Protein AF-B7PSK3-F1 (afdb_monomer_lite)

pLDDT: mean 72.91, std 17.64, range [30.12, 93.12]

Structure (mmCIF, N/CA/C/O backbone):
data_AF-B7PSK3-F1
#
_entry.id   AF-B7PSK3-F1
#
loop_
_atom_site.group_PDB
_atom_site.id
_atom_site.type_symbol
_atom_site.label_atom_id
_atom_site.label_alt_id
_atom_site.label_comp_id
_atom_site.label_asym_id
_atom_site.label_entity_id
_atom_site.label_seq_id
_atom_site.pdbx_PDB_ins_code
_atom_site.Cartn_x
_atom_site.Cartn_y
_atom_site.Cartn_z
_atom_site.occupancy
_atom_site.B_iso_or_equiv
_atom_site.auth_seq_id
_atom_site.auth_comp_id
_atom_site.auth_asym_id
_atom_site.auth_atom_id
_atom_site.pdbx_PDB_model_num
ATOM 1 N N . MET A 1 1 ? 2.846 3.995 3.655 1.00 68.75 1 MET A N 1
ATOM 2 C CA . MET A 1 1 ? 3.260 2.758 2.951 1.00 68.75 1 MET A CA 1
ATOM 3 C C . MET A 1 1 ? 4.680 2.913 2.426 1.00 68.75 1 MET A C 1
ATOM 5 O O . MET A 1 1 ? 5.053 4.008 2.014 1.00 68.75 1 MET A O 1
ATOM 9 N N . VAL A 1 2 ? 5.480 1.854 2.472 1.00 63.75 2 VAL A N 1
ATOM 10 C CA . VAL A 1 2 ? 6.886 1.842 2.047 1.00 63.75 2 VAL A CA 1
ATOM 11 C C . VAL A 1 2 ? 7.049 0.782 0.966 1.00 63.75 2 VAL A C 1
ATOM 13 O O . VAL A 1 2 ? 6.616 -0.348 1.149 1.00 63.75 2 VAL A O 1
ATOM 16 N N . LEU A 1 3 ? 7.660 1.144 -0.156 1.00 61.06 3 LEU A N 1
ATOM 17 C CA . LEU A 1 3 ? 8.093 0.199 -1.178 1.00 61.06 3 LEU A CA 1
ATOM 18 C C . LEU A 1 3 ? 9.595 -0.001 -1.043 1.00 61.06 3 LEU A C 1
ATOM 20 O O . LEU A 1 3 ? 10.362 0.964 -1.102 1.00 61.06 3 LEU A O 1
ATOM 24 N N . LEU A 1 4 ? 9.998 -1.256 -0.900 1.00 62.97 4 LEU A N 1
ATOM 25 C CA . LEU A 1 4 ? 11.386 -1.670 -0.969 1.00 62.97 4 LEU A CA 1
ATOM 26 C C . LEU A 1 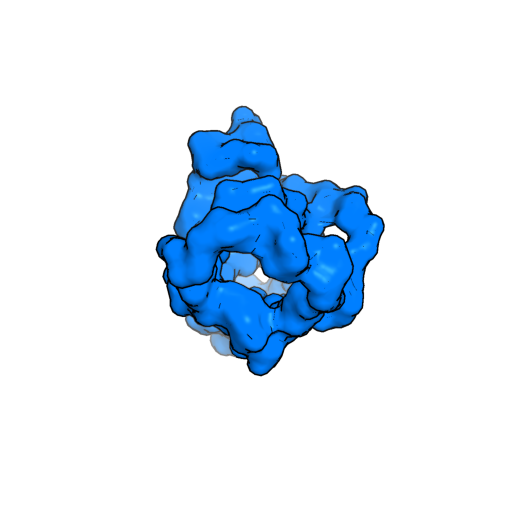4 ? 11.590 -2.372 -2.307 1.00 62.97 4 LEU A C 1
ATOM 28 O O . LEU A 1 4 ? 11.000 -3.412 -2.601 1.00 62.97 4 LEU A O 1
ATOM 32 N N . VAL A 1 5 ? 12.396 -1.736 -3.143 1.00 60.66 5 VAL A N 1
ATOM 33 C CA . VAL A 1 5 ? 12.890 -2.272 -4.405 1.00 60.66 5 VAL A CA 1
ATOM 34 C C . VAL A 1 5 ? 14.350 -2.627 -4.160 1.00 60.66 5 VAL A C 1
ATOM 36 O O . VAL A 1 5 ? 15.013 -1.876 -3.458 1.00 60.66 5 VAL A O 1
ATOM 39 N N . SER A 1 6 ? 14.842 -3.731 -4.722 1.00 54.47 6 SER A N 1
ATOM 40 C CA . SER A 1 6 ? 16.163 -4.356 -4.481 1.00 54.47 6 SER A CA 1
ATOM 41 C C . SER A 1 6 ? 17.359 -3.451 -4.114 1.00 54.47 6 SER A C 1
ATOM 43 O O . SER A 1 6 ? 18.236 -3.915 -3.397 1.00 54.47 6 SER A O 1
ATOM 45 N N . GLU A 1 7 ? 17.408 -2.183 -4.543 1.00 50.97 7 GLU A N 1
ATOM 46 C CA . GLU A 1 7 ? 18.423 -1.199 -4.120 1.00 50.97 7 GLU A CA 1
ATOM 47 C C . GLU A 1 7 ? 17.885 0.223 -3.828 1.00 50.97 7 GLU A C 1
ATOM 49 O O . GLU A 1 7 ? 18.655 1.158 -3.615 1.00 50.97 7 GLU A O 1
ATOM 54 N N . SER A 1 8 ? 16.565 0.435 -3.821 1.00 65.38 8 SER A N 1
ATOM 55 C CA . SER A 1 8 ? 15.962 1.759 -3.616 1.00 65.38 8 SER A CA 1
ATOM 56 C C . SER A 1 8 ? 14.694 1.698 -2.773 1.00 65.38 8 SER A C 1
ATOM 58 O O . SER A 1 8 ? 13.917 0.746 -2.831 1.00 65.38 8 SER A O 1
ATOM 60 N N . GLN A 1 9 ? 14.482 2.739 -1.973 1.00 71.88 9 GLN A N 1
ATOM 61 C CA . GLN A 1 9 ? 13.347 2.825 -1.063 1.00 71.88 9 GLN A CA 1
ATOM 62 C C . GLN A 1 9 ? 12.470 4.001 -1.461 1.00 71.88 9 GLN A C 1
ATOM 64 O O . GLN A 1 9 ? 12.944 5.135 -1.547 1.00 71.88 9 GLN A O 1
ATOM 69 N N . LEU A 1 10 ? 11.188 3.732 -1.681 1.00 79.62 10 LEU A N 1
ATOM 70 C CA . LEU A 1 10 ? 10.193 4.753 -1.981 1.00 79.62 10 LEU A CA 1
ATOM 71 C C . LEU A 1 10 ? 9.151 4.785 -0.868 1.00 79.62 10 LEU A C 1
ATOM 73 O O . LEU A 1 10 ? 8.740 3.750 -0.341 1.00 79.62 10 LEU A O 1
ATOM 77 N N . ARG A 1 11 ? 8.709 5.986 -0.502 1.00 78.06 11 ARG A N 1
ATOM 78 C CA . ARG A 1 11 ? 7.694 6.182 0.534 1.00 78.06 11 ARG A CA 1
ATOM 79 C C . ARG A 1 11 ? 6.484 6.889 -0.029 1.00 78.06 11 ARG A C 1
ATOM 81 O O . ARG A 1 11 ? 6.608 7.903 -0.707 1.00 78.06 11 ARG A O 1
ATOM 88 N N . PHE A 1 12 ? 5.325 6.368 0.345 1.00 80.06 12 PHE A N 1
ATOM 89 C CA . PHE A 1 12 ? 4.031 6.881 -0.062 1.00 80.06 12 PHE A CA 1
ATOM 90 C C . PHE A 1 12 ? 3.191 7.158 1.169 1.00 80.06 12 PHE A C 1
ATOM 92 O O . PHE A 1 12 ? 3.109 6.342 2.097 1.00 80.06 12 PHE A O 1
ATOM 99 N N . PHE A 1 13 ? 2.559 8.318 1.150 1.00 78.56 13 PHE A N 1
ATOM 100 C CA . PHE A 1 13 ? 1.566 8.717 2.122 1.00 78.56 13 PHE A CA 1
ATOM 101 C C . PHE A 1 13 ? 0.262 8.978 1.382 1.00 78.56 13 PHE A C 1
ATOM 103 O O . PHE A 1 13 ? 0.269 9.580 0.309 1.00 78.56 13 PHE A O 1
ATOM 110 N N . PHE A 1 14 ? -0.839 8.511 1.957 1.00 79.50 14 PHE A N 1
ATOM 111 C CA . PHE A 1 14 ? -2.168 8.661 1.382 1.00 79.50 14 PHE A CA 1
ATOM 112 C C . PHE A 1 14 ? -3.063 9.325 2.409 1.00 79.50 14 PHE A C 1
ATOM 114 O O . PHE A 1 14 ? -3.129 8.859 3.539 1.00 79.50 14 PHE A O 1
ATOM 121 N N . ASN A 1 15 ? -3.777 10.376 2.029 1.00 78.25 15 ASN A N 1
ATOM 122 C CA . ASN A 1 15 ? -4.888 10.829 2.852 1.00 78.25 15 ASN A CA 1
ATOM 123 C C . ASN A 1 15 ? -6.031 9.832 2.672 1.00 78.25 15 ASN A C 1
ATOM 125 O O . ASN A 1 15 ? -6.454 9.579 1.545 1.00 78.25 15 ASN A O 1
ATOM 129 N N . VAL A 1 16 ? -6.498 9.256 3.775 1.00 76.50 16 VAL A N 1
ATOM 130 C CA . VAL A 1 16 ? -7.635 8.338 3.782 1.00 76.50 16 VAL A CA 1
ATOM 131 C C . VAL A 1 16 ? -8.803 9.074 4.406 1.00 76.50 16 VAL A C 1
ATOM 133 O O . VAL A 1 16 ? -8.708 9.534 5.543 1.00 76.50 16 VAL A O 1
ATOM 136 N N . THR A 1 17 ? -9.887 9.220 3.655 1.00 73.69 17 THR A N 1
ATOM 137 C CA . THR A 1 17 ? -11.133 9.752 4.200 1.00 73.69 17 THR A CA 1
ATOM 138 C C . THR A 1 17 ? -11.761 8.669 5.077 1.00 73.69 17 THR A C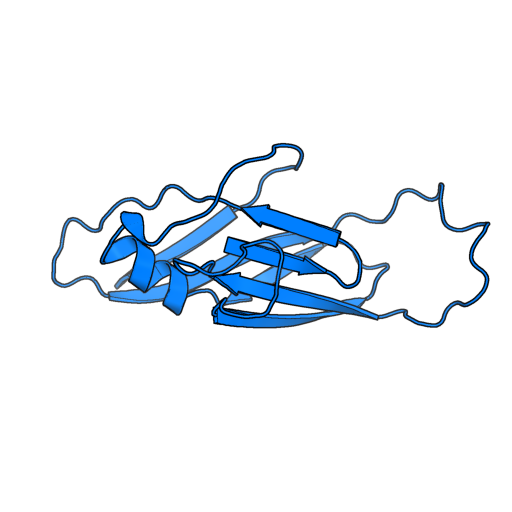 1
ATOM 140 O O . THR A 1 17 ? -11.932 7.547 4.590 1.00 73.69 17 THR A O 1
ATOM 143 N N . PRO A 1 18 ? -12.073 8.948 6.353 1.00 67.25 18 PRO A N 1
ATOM 144 C CA . PRO A 1 18 ? -12.817 8.009 7.179 1.00 67.25 18 PRO A CA 1
ATOM 145 C C . PRO A 1 18 ? -14.159 7.688 6.519 1.00 67.25 18 PRO A C 1
ATOM 147 O O . PRO A 1 18 ? -14.759 8.559 5.890 1.00 67.25 18 PRO A O 1
ATOM 150 N N . SER A 1 19 ? -14.627 6.450 6.661 1.00 66.56 19 SER A N 1
ATOM 151 C CA . SER A 1 19 ? -16.018 6.146 6.331 1.00 66.56 19 SER A CA 1
ATOM 152 C C . SER A 1 19 ? -16.927 6.750 7.403 1.00 66.56 19 SER A C 1
ATOM 154 O O . SER A 1 19 ? -16.676 6.579 8.598 1.00 66.56 19 SER A O 1
ATOM 156 N N . ASP A 1 20 ? -17.991 7.428 6.974 1.00 64.38 20 ASP A N 1
ATOM 157 C CA . ASP A 1 20 ? -19.016 7.989 7.863 1.00 64.38 20 ASP A CA 1
ATOM 158 C C . ASP A 1 20 ? -19.934 6.903 8.461 1.00 64.38 20 ASP A C 1
ATOM 160 O O . ASP A 1 20 ? -20.712 7.164 9.381 1.00 64.38 20 ASP A O 1
ATOM 164 N N . SER A 1 21 ? -19.850 5.666 7.960 1.00 61.50 21 SER A N 1
ATOM 165 C CA . SER A 1 21 ? -20.705 4.558 8.368 1.00 61.50 21 SER A CA 1
ATOM 166 C C . SER A 1 21 ? -19.907 3.499 9.119 1.00 61.50 21 SER A C 1
ATOM 168 O O . SER A 1 21 ? -19.073 2.795 8.557 1.00 61.50 21 SER A O 1
ATOM 170 N N . ALA A 1 22 ? -20.257 3.278 10.389 1.00 64.19 22 ALA A N 1
ATOM 171 C CA . ALA A 1 22 ? -19.701 2.195 11.210 1.00 64.19 22 ALA A CA 1
ATOM 172 C C . ALA A 1 22 ? -19.967 0.775 10.652 1.00 64.19 22 ALA A C 1
ATOM 174 O O . ALA A 1 22 ? -19.525 -0.207 11.246 1.00 64.19 22 ALA A O 1
ATOM 175 N N . LYS A 1 23 ? -20.728 0.657 9.556 1.00 68.00 23 LYS A N 1
ATOM 176 C CA . LYS A 1 23 ? -21.088 -0.608 8.905 1.00 68.00 23 LYS A CA 1
ATOM 177 C C . LYS A 1 23 ? -20.325 -0.881 7.610 1.00 68.00 23 LYS A C 1
ATOM 179 O O . LYS A 1 23 ? -20.465 -1.978 7.086 1.00 68.00 23 LYS A O 1
ATOM 184 N N . GLU A 1 24 ? -19.567 0.079 7.088 1.00 74.75 24 GLU A N 1
ATOM 185 C CA . GLU A 1 24 ? -18.827 -0.124 5.843 1.00 74.75 24 GLU A CA 1
ATOM 186 C C . GLU A 1 24 ? -17.574 -0.958 6.086 1.00 74.75 24 GLU A C 1
ATOM 188 O O . GLU A 1 24 ? -16.771 -0.678 6.982 1.00 74.75 24 GLU A O 1
ATOM 193 N N . GLN A 1 25 ? -17.400 -1.989 5.262 1.00 82.44 25 GLN A N 1
ATOM 194 C CA . GLN A 1 25 ? -16.215 -2.830 5.285 1.00 82.44 25 GLN A CA 1
ATOM 195 C C . GLN A 1 25 ? -15.403 -2.608 4.011 1.00 82.44 25 GLN A C 1
ATOM 197 O O . GLN A 1 25 ? -15.938 -2.556 2.903 1.00 82.44 25 GLN A O 1
ATOM 202 N N . VAL A 1 26 ? -14.077 -2.532 4.150 1.00 86.62 26 VAL A N 1
ATOM 203 C CA . VAL A 1 26 ? -13.189 -2.568 2.986 1.00 86.62 26 VAL A CA 1
ATOM 204 C C . VAL A 1 26 ? -13.291 -3.956 2.368 1.00 86.62 26 VAL A C 1
ATOM 206 O O . VAL A 1 26 ? -12.911 -4.958 2.975 1.00 86.62 26 VAL A O 1
ATOM 209 N N . LEU A 1 27 ? -13.788 -4.043 1.141 1.00 90.38 27 LEU A N 1
ATOM 210 C CA . LEU A 1 27 ? -13.823 -5.311 0.419 1.00 90.38 27 LEU A CA 1
ATOM 211 C C . LEU A 1 27 ? -12.456 -5.586 -0.200 1.00 90.38 27 LEU A C 1
ATOM 213 O O . LEU A 1 27 ? -11.912 -6.681 -0.040 1.00 90.38 27 LEU A O 1
ATOM 217 N N . GLN A 1 28 ? -11.877 -4.557 -0.818 1.00 90.25 28 GLN A N 1
ATOM 218 C CA . GLN A 1 28 ? -10.614 -4.615 -1.543 1.00 90.25 28 GLN A CA 1
ATOM 219 C C . GLN A 1 28 ? -9.917 -3.253 -1.500 1.00 90.25 28 GLN A C 1
ATOM 221 O O . GLN A 1 28 ? -10.570 -2.211 -1.566 1.00 90.25 28 GLN A O 1
ATOM 226 N N . ALA A 1 29 ? -8.586 -3.258 -1.428 1.00 90.19 29 ALA A N 1
ATOM 227 C CA . ALA A 1 29 ? -7.788 -2.056 -1.637 1.00 90.19 29 ALA A CA 1
ATOM 228 C C . ALA A 1 29 ? -6.574 -2.368 -2.504 1.00 90.19 29 ALA A C 1
ATOM 230 O O . ALA A 1 29 ? -5.859 -3.347 -2.269 1.00 90.19 29 ALA A O 1
ATOM 231 N N . GLU A 1 30 ? -6.355 -1.511 -3.493 1.00 92.62 30 GLU A N 1
ATOM 232 C CA . GLU A 1 30 ? -5.306 -1.652 -4.485 1.00 92.62 30 GLU A CA 1
ATOM 233 C C . GLU A 1 30 ? -4.407 -0.421 -4.496 1.00 92.62 30 GLU A C 1
ATOM 235 O O . GLU A 1 30 ? -4.864 0.728 -4.503 1.00 92.62 30 GLU A O 1
ATOM 240 N N . PHE A 1 31 ? -3.110 -0.684 -4.563 1.00 90.31 31 PHE A N 1
ATOM 241 C CA . PHE A 1 31 ? -2.091 0.313 -4.816 1.00 90.31 31 PHE A CA 1
ATOM 242 C C . PHE A 1 31 ? -1.539 0.136 -6.230 1.00 90.31 31 PHE A C 1
ATOM 244 O O . PHE A 1 31 ? -1.007 -0.922 -6.568 1.00 90.31 31 PHE A O 1
ATOM 251 N N . HIS A 1 32 ? -1.683 1.176 -7.055 1.00 90.06 32 HIS A N 1
ATOM 252 C CA . HIS A 1 32 ? -1.300 1.161 -8.464 1.00 90.06 32 HIS A CA 1
ATOM 253 C C . HIS A 1 32 ? -0.008 1.958 -8.659 1.00 90.06 32 HIS A C 1
ATOM 255 O O . HIS A 1 32 ? 0.051 3.157 -8.376 1.00 90.06 32 HIS A O 1
ATOM 261 N N . LEU A 1 33 ? 1.027 1.292 -9.169 1.00 86.75 33 LEU A N 1
ATOM 262 C CA . LEU A 1 33 ? 2.337 1.871 -9.450 1.00 86.75 33 LEU A CA 1
ATOM 263 C C . LEU A 1 33 ? 2.598 1.844 -10.956 1.00 86.75 33 LEU A C 1
ATOM 265 O O . LEU A 1 33 ? 2.620 0.773 -11.558 1.00 86.75 33 LEU A O 1
ATOM 269 N N . PHE A 1 34 ? 2.847 3.001 -11.569 1.00 86.25 34 PHE A N 1
ATOM 270 C CA . PHE A 1 34 ? 3.281 3.033 -12.964 1.00 86.25 34 PHE A CA 1
ATOM 271 C C . PHE A 1 34 ? 4.800 2.897 -13.055 1.00 86.25 34 PHE A C 1
ATOM 273 O O . PHE A 1 34 ? 5.550 3.747 -12.570 1.00 86.25 34 PHE A O 1
ATOM 280 N N . LYS A 1 35 ? 5.269 1.835 -13.707 1.00 84.81 35 LYS A N 1
ATOM 281 C CA . LYS A 1 35 ? 6.686 1.630 -13.978 1.00 84.81 35 LYS A CA 1
ATOM 282 C C . LYS A 1 35 ? 7.091 2.280 -15.291 1.00 84.81 35 LYS A C 1
ATOM 284 O O . LYS A 1 35 ? 6.580 1.940 -16.357 1.00 84.81 35 LYS A O 1
ATOM 289 N N . LEU A 1 36 ? 8.097 3.146 -15.209 1.00 82.75 36 LEU A N 1
ATOM 290 C CA . LEU A 1 36 ? 8.764 3.745 -16.359 1.00 82.75 36 LEU A CA 1
ATOM 291 C C . LEU A 1 36 ? 9.970 2.912 -16.801 1.00 82.75 36 LEU A C 1
ATOM 293 O O . LEU A 1 36 ? 10.625 2.250 -15.993 1.00 82.75 36 LEU A O 1
ATOM 297 N N . LYS A 1 37 ? 10.303 2.992 -18.095 1.00 75.56 37 LYS A N 1
ATOM 298 C CA . LYS A 1 37 ? 11.533 2.394 -18.619 1.00 75.56 37 LYS A CA 1
ATOM 299 C C . LYS A 1 37 ? 12.739 3.157 -18.054 1.00 75.56 37 LYS A C 1
ATOM 301 O O . LYS A 1 37 ? 12.728 4.393 -18.086 1.00 75.56 37 LYS A O 1
ATOM 306 N N . PRO A 1 38 ? 13.797 2.470 -17.600 1.00 68.06 38 PRO A N 1
ATOM 307 C CA . PRO A 1 38 ? 15.040 3.129 -17.221 1.00 68.06 38 PRO A CA 1
ATOM 308 C C . PRO A 1 38 ? 15.565 3.986 -18.383 1.00 68.06 38 PRO A C 1
ATOM 310 O O . PRO A 1 38 ? 15.671 3.511 -19.518 1.00 68.06 38 PRO A O 1
ATOM 313 N N . LYS A 1 39 ? 15.892 5.261 -18.130 1.00 62.31 39 LYS A N 1
ATOM 314 C CA . LYS A 1 39 ? 16.572 6.096 -19.132 1.00 62.31 39 LYS A CA 1
ATOM 315 C C . LYS A 1 39 ? 17.961 5.494 -19.363 1.00 62.31 39 LYS A C 1
ATOM 317 O O . LYS A 1 39 ? 18.713 5.334 -18.409 1.00 62.31 39 LYS A O 1
ATOM 322 N N . HIS A 1 40 ? 18.295 5.202 -20.620 1.00 54.06 40 HIS A N 1
ATOM 323 C CA . HIS A 1 40 ? 19.479 4.469 -21.112 1.00 54.06 40 HIS A CA 1
ATOM 324 C C . HIS A 1 40 ? 20.875 4.910 -20.601 1.00 54.06 40 HIS A C 1
ATOM 326 O O . HIS A 1 40 ? 21.871 4.321 -20.997 1.00 54.06 40 HIS A O 1
ATOM 332 N N . ARG A 1 41 ? 20.998 5.909 -19.716 1.00 48.12 41 ARG A N 1
ATOM 333 C CA . ARG A 1 41 ? 22.285 6.456 -19.249 1.00 48.12 41 ARG A CA 1
ATOM 334 C C . ARG A 1 41 ? 23.083 5.547 -18.301 1.00 48.12 41 ARG A C 1
ATOM 336 O O . ARG A 1 41 ? 24.216 5.889 -17.988 1.00 48.12 41 ARG A O 1
ATOM 343 N N . PHE A 1 42 ? 22.532 4.413 -17.867 1.00 47.78 42 PHE A N 1
ATOM 344 C CA . PHE A 1 42 ? 23.216 3.470 -16.967 1.00 47.78 42 PHE A CA 1
ATOM 345 C C . PHE A 1 42 ? 23.472 2.083 -17.582 1.00 47.78 42 PHE A C 1
ATOM 347 O O . PHE A 1 42 ? 24.023 1.219 -16.911 1.00 47.78 42 PHE A O 1
ATOM 354 N N . VAL A 1 43 ? 23.096 1.860 -18.848 1.00 49.28 43 VAL A N 1
ATOM 355 C CA . VAL A 1 43 ? 23.105 0.516 -19.462 1.00 49.28 43 VAL A CA 1
ATOM 356 C C . VAL A 1 43 ? 24.487 0.115 -20.005 1.00 49.28 43 VAL A C 1
ATOM 358 O O . VAL A 1 43 ? 24.759 -1.071 -20.147 1.00 49.28 43 VAL A O 1
ATOM 361 N N . ASP A 1 44 ? 25.406 1.063 -20.206 1.00 46.81 44 ASP A N 1
ATOM 362 C CA . ASP A 1 44 ? 26.696 0.778 -20.861 1.00 46.81 44 ASP A CA 1
ATOM 363 C C . ASP A 1 44 ? 27.855 0.444 -19.900 1.00 46.81 44 ASP A C 1
ATOM 365 O O . ASP A 1 44 ? 28.985 0.260 -20.348 1.00 46.81 44 ASP A O 1
ATOM 369 N N . LYS A 1 45 ? 27.629 0.380 -18.577 1.00 46.62 45 LYS A N 1
ATOM 370 C CA . LYS A 1 45 ? 28.725 0.166 -17.602 1.00 46.62 45 LYS A CA 1
ATOM 371 C C . LYS A 1 45 ? 28.576 -0.993 -16.629 1.00 46.62 45 LYS A C 1
ATOM 373 O O . LYS A 1 45 ? 29.516 -1.243 -15.879 1.00 46.62 45 LYS A O 1
ATOM 378 N N . LEU A 1 46 ? 27.475 -1.733 -16.653 1.00 46.00 46 LEU A N 1
ATOM 379 C CA . LEU A 1 46 ? 27.356 -2.930 -15.831 1.00 46.00 46 LEU A CA 1
ATOM 380 C C . LEU A 1 46 ? 27.138 -4.120 -16.752 1.00 46.00 46 LEU A C 1
ATOM 382 O O . LEU A 1 46 ? 26.019 -4.464 -17.123 1.00 46.00 46 LEU A O 1
ATOM 386 N N . GLY A 1 47 ? 28.259 -4.707 -17.171 1.00 43.78 47 GLY A N 1
ATOM 387 C CA . GLY A 1 47 ? 28.247 -6.074 -17.651 1.00 43.78 47 GLY A CA 1
ATOM 388 C C . GLY A 1 47 ? 27.484 -6.944 -16.653 1.00 43.78 47 GLY A C 1
ATOM 389 O O . GLY A 1 47 ? 27.603 -6.750 -15.446 1.00 43.78 47 GLY A O 1
ATOM 390 N N . ASP A 1 48 ? 26.732 -7.884 -17.212 1.00 44.69 48 ASP A N 1
ATOM 391 C CA . ASP A 1 48 ? 25.874 -8.882 -16.572 1.00 44.69 48 ASP A CA 1
ATOM 392 C C . ASP A 1 48 ? 24.365 -8.579 -16.642 1.00 44.69 48 ASP A C 1
ATOM 394 O O . ASP A 1 48 ? 23.726 -8.027 -15.750 1.00 44.69 48 ASP A O 1
ATOM 398 N N . ALA A 1 49 ? 23.777 -9.056 -17.740 1.00 47.62 49 ALA A N 1
ATOM 399 C CA . ALA A 1 49 ? 22.353 -9.256 -17.979 1.00 47.62 49 ALA A CA 1
ATOM 400 C C . ALA A 1 49 ? 21.715 -10.287 -17.010 1.00 47.62 49 ALA A C 1
ATOM 402 O O . ALA A 1 49 ? 20.975 -11.168 -17.443 1.00 47.62 49 ALA A O 1
ATOM 403 N N . LYS A 1 50 ? 22.022 -10.236 -15.705 1.00 49.66 50 LYS A N 1
ATOM 404 C CA . LYS A 1 50 ? 21.708 -11.317 -14.751 1.00 49.66 50 LYS A CA 1
ATOM 405 C C . LYS A 1 50 ? 20.602 -11.061 -13.738 1.00 49.66 50 LYS A C 1
ATOM 407 O O . LYS A 1 50 ? 20.288 -11.958 -12.962 1.00 49.66 50 LYS A O 1
ATOM 412 N N . SER A 1 51 ? 19.869 -9.960 -13.835 1.00 55.75 51 SER A N 1
ATOM 413 C CA . SER A 1 51 ? 18.496 -9.969 -13.325 1.00 55.75 51 SER A CA 1
ATOM 414 C C . SER A 1 51 ? 17.563 -9.213 -14.262 1.00 55.75 51 SER A C 1
ATOM 416 O O . SER A 1 51 ? 17.239 -8.042 -14.103 1.00 55.75 51 SER A O 1
ATOM 418 N N . HIS A 1 52 ? 17.033 -9.935 -15.252 1.00 68.25 52 HIS A N 1
ATOM 419 C CA . HIS A 1 52 ? 15.851 -9.478 -15.986 1.00 68.25 52 HIS A CA 1
ATOM 420 C C . HIS A 1 52 ? 14.635 -9.271 -15.076 1.00 68.25 52 HIS A C 1
ATOM 422 O O . HIS A 1 52 ? 13.632 -8.761 -15.561 1.00 68.25 52 HIS A O 1
ATOM 428 N N . LEU A 1 53 ? 14.705 -9.662 -13.801 1.00 75.38 53 LEU A N 1
ATOM 429 C CA . LEU A 1 53 ? 13.630 -9.611 -12.826 1.00 75.38 53 LEU A CA 1
ATOM 430 C C . LEU A 1 53 ? 13.991 -8.677 -11.668 1.00 75.38 53 LEU A C 1
ATOM 432 O O . LEU A 1 53 ? 15.049 -8.796 -11.057 1.00 75.38 53 LEU A O 1
ATOM 436 N N . LEU A 1 54 ? 13.065 -7.782 -11.364 1.00 79.88 54 LEU A N 1
ATOM 437 C CA . LEU A 1 54 ? 13.013 -6.937 -10.188 1.00 79.88 54 LEU A CA 1
ATOM 438 C C . LEU A 1 54 ? 12.035 -7.568 -9.195 1.00 79.88 54 LEU A C 1
ATOM 440 O O . LEU A 1 54 ? 10.943 -7.975 -9.595 1.00 79.88 54 LEU A O 1
ATOM 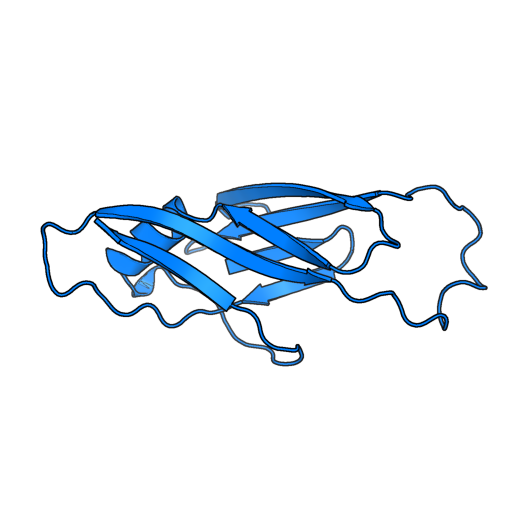444 N N . GLU A 1 55 ? 12.401 -7.622 -7.919 1.00 85.50 55 GLU A N 1
ATOM 445 C CA . GLU A 1 55 ? 11.466 -7.917 -6.833 1.00 85.50 55 GLU A CA 1
ATOM 446 C C . GLU A 1 55 ? 11.100 -6.605 -6.136 1.00 85.50 55 GLU A C 1
ATOM 448 O O . GLU A 1 55 ? 11.973 -5.845 -5.710 1.00 85.50 55 GLU A O 1
ATOM 453 N N . VAL A 1 56 ? 9.801 -6.328 -6.068 1.00 86.69 56 VAL A N 1
ATOM 454 C CA . VAL A 1 56 ? 9.230 -5.194 -5.347 1.00 86.69 56 VAL A CA 1
ATOM 455 C C . VAL A 1 56 ? 8.452 -5.745 -4.171 1.00 86.69 56 VAL A C 1
ATOM 457 O O . VAL A 1 56 ? 7.575 -6.590 -4.343 1.00 86.69 56 VAL A O 1
ATOM 460 N N . ARG A 1 57 ? 8.768 -5.250 -2.981 1.00 90.12 57 ARG A N 1
ATOM 461 C CA . ARG A 1 57 ? 8.107 -5.622 -1.736 1.00 90.12 57 ARG A CA 1
ATOM 462 C C . ARG A 1 57 ? 7.413 -4.399 -1.155 1.00 90.12 57 ARG A C 1
ATOM 464 O O . ARG A 1 57 ? 8.017 -3.330 -1.035 1.00 90.12 57 ARG A O 1
ATOM 471 N N . VAL A 1 58 ? 6.141 -4.543 -0.811 1.00 90.44 58 VAL A N 1
ATOM 472 C CA . VAL A 1 58 ? 5.303 -3.465 -0.280 1.00 90.44 58 VAL A CA 1
ATOM 473 C C . VAL A 1 58 ? 5.089 -3.690 1.198 1.00 90.44 58 VAL A C 1
ATOM 475 O O . VAL A 1 58 ? 4.645 -4.758 1.597 1.00 90.44 58 VAL A O 1
ATOM 478 N N . TYR A 1 59 ? 5.354 -2.672 2.005 1.00 90.44 59 TYR A N 1
ATOM 479 C CA . TYR A 1 59 ? 5.217 -2.726 3.450 1.00 90.44 59 TYR A CA 1
ATOM 480 C C . TYR A 1 59 ? 4.303 -1.618 3.980 1.00 90.44 59 TYR A C 1
ATOM 482 O O . TYR A 1 59 ? 4.329 -0.464 3.535 1.00 90.44 59 TYR A O 1
ATOM 490 N N . GLN A 1 60 ? 3.534 -1.942 5.012 1.00 90.06 60 GLN A N 1
ATOM 491 C CA . GLN A 1 60 ? 2.951 -0.967 5.920 1.00 90.06 60 GLN A CA 1
ATOM 492 C C . GLN A 1 60 ? 3.990 -0.612 6.985 1.00 90.06 60 GLN A C 1
ATOM 494 O O . GLN A 1 60 ? 4.533 -1.486 7.661 1.00 90.06 60 GLN A O 1
ATOM 499 N N . ALA A 1 61 ? 4.252 0.685 7.136 1.00 88.31 61 ALA A N 1
ATOM 500 C CA . ALA A 1 61 ? 5.103 1.178 8.209 1.00 88.31 61 ALA A CA 1
ATOM 501 C C . ALA A 1 61 ? 4.372 1.051 9.550 1.00 88.31 61 ALA A C 1
ATOM 503 O O . ALA A 1 61 ? 3.231 1.506 9.650 1.00 88.31 61 ALA A O 1
ATOM 504 N N . LEU A 1 62 ? 5.025 0.470 10.557 1.00 87.38 62 LEU A N 1
ATOM 505 C CA . LEU A 1 62 ? 4.458 0.303 11.898 1.00 87.38 62 LEU A CA 1
ATOM 506 C C . LEU A 1 62 ? 5.156 1.203 12.934 1.00 87.38 62 LEU A C 1
ATOM 508 O O . LEU A 1 62 ? 6.329 1.550 12.761 1.00 87.38 62 LEU A O 1
ATOM 512 N N . PRO A 1 63 ? 4.461 1.603 14.018 1.00 84.88 63 PRO A N 1
ATOM 513 C CA . PRO A 1 63 ? 5.061 2.410 15.076 1.00 84.88 63 PRO A CA 1
ATOM 514 C C . PRO A 1 63 ? 6.294 1.732 15.682 1.00 84.88 63 PRO A C 1
ATOM 516 O O . PRO A 1 63 ? 6.287 0.532 15.942 1.00 84.88 63 PRO A O 1
ATOM 519 N N . GLY A 1 64 ? 7.357 2.501 15.922 1.00 83.44 64 GLY A N 1
ATOM 520 C CA . GLY A 1 64 ? 8.604 1.993 16.509 1.00 83.44 64 GLY A CA 1
ATOM 521 C C . GLY A 1 64 ? 9.517 1.234 15.538 1.00 83.44 64 GLY A C 1
ATOM 522 O O . GLY A 1 64 ? 10.689 1.035 15.850 1.00 83.44 64 GLY A O 1
ATOM 523 N N . ALA A 1 65 ? 9.032 0.874 14.347 1.00 82.56 65 ALA A N 1
ATOM 524 C CA . ALA A 1 65 ? 9.857 0.302 13.294 1.00 82.56 65 ALA A CA 1
ATOM 525 C C . ALA A 1 65 ? 10.530 1.398 12.458 1.00 82.56 65 ALA A C 1
ATOM 527 O O . ALA A 1 65 ? 9.986 2.483 12.226 1.00 82.56 65 ALA A O 1
ATOM 528 N N . SER A 1 66 ? 11.730 1.106 11.953 1.00 80.44 66 SER A N 1
ATOM 529 C CA . SER A 1 66 ? 12.337 1.974 10.949 1.00 80.44 66 SER A CA 1
ATOM 530 C C . SER A 1 66 ? 11.569 1.816 9.645 1.00 80.44 66 SER A C 1
ATOM 532 O O . SER A 1 66 ? 11.625 0.774 9.002 1.00 80.44 66 SER A O 1
ATOM 534 N N . ALA A 1 67 ? 10.917 2.879 9.183 1.00 69.44 67 ALA A N 1
ATOM 535 C CA . ALA A 1 67 ? 10.262 2.894 7.875 1.00 69.44 67 ALA A CA 1
ATOM 536 C C . ALA A 1 67 ? 11.257 2.834 6.682 1.00 69.44 67 ALA A C 1
ATOM 538 O O . ALA A 1 67 ? 10.859 3.068 5.544 1.00 69.44 67 ALA A O 1
ATOM 539 N N . LEU A 1 68 ? 12.562 2.629 6.928 1.00 70.50 68 LEU A N 1
ATOM 540 C CA . LEU A 1 68 ? 13.593 2.352 5.910 1.00 70.50 68 LEU A CA 1
ATOM 541 C C . LEU A 1 68 ? 14.037 0.880 5.882 1.00 70.50 68 LEU A C 1
ATOM 543 O O . LEU A 1 68 ? 14.993 0.528 5.195 1.00 70.50 68 LEU A O 1
ATOM 547 N N . LYS A 1 69 ? 13.426 0.031 6.702 1.00 76.06 69 LYS A N 1
ATOM 548 C CA . LYS A 1 69 ? 13.852 -1.350 6.900 1.00 76.06 69 LYS A CA 1
ATOM 549 C C . LYS A 1 69 ? 12.681 -2.299 6.727 1.00 76.06 69 LYS A C 1
ATOM 551 O 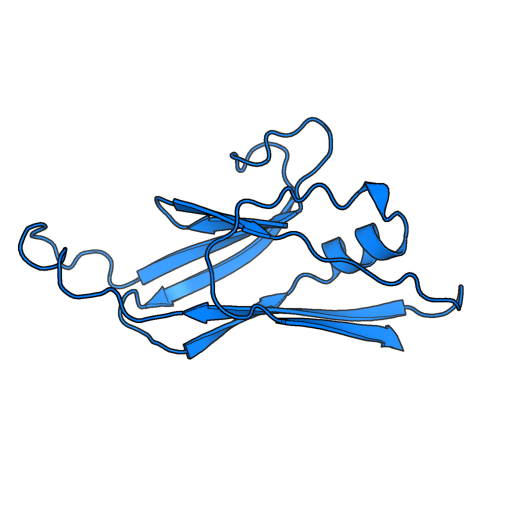O . LYS A 1 69 ? 11.533 -1.899 6.897 1.00 76.06 69 LYS A O 1
ATOM 556 N N . GLU A 1 70 ? 12.966 -3.545 6.383 1.00 83.38 70 GLU A N 1
ATOM 557 C CA . GLU A 1 70 ? 11.944 -4.594 6.413 1.00 83.38 70 GLU A CA 1
ATOM 558 C C . GLU A 1 70 ? 11.574 -4.916 7.863 1.00 83.38 70 GLU A C 1
ATOM 560 O O . GLU A 1 70 ? 10.406 -5.125 8.188 1.00 83.38 70 GLU A O 1
ATOM 565 N N . GLU A 1 71 ? 12.569 -4.902 8.754 1.00 86.62 71 GLU A N 1
ATOM 566 C CA . GLU A 1 71 ? 12.401 -5.331 10.133 1.00 86.62 71 GLU A CA 1
ATOM 567 C C . GLU A 1 71 ? 11.416 -4.435 10.893 1.00 86.62 71 GLU A C 1
ATOM 569 O O . GLU A 1 71 ? 11.582 -3.216 10.997 1.00 86.62 71 GLU A O 1
ATOM 574 N N . GLY A 1 72 ? 10.393 -5.073 11.462 1.00 86.50 72 GLY A N 1
ATOM 575 C CA . GLY A 1 72 ? 9.353 -4.415 12.249 1.00 86.50 72 GLY A CA 1
ATOM 576 C C . GLY A 1 72 ? 8.214 -3.807 11.426 1.00 86.50 72 GLY A C 1
ATOM 577 O O . GLY A 1 72 ? 7.232 -3.380 12.023 1.00 86.50 72 GLY A O 1
ATOM 578 N N . ASN A 1 73 ? 8.294 -3.794 10.092 1.00 88.75 73 ASN A N 1
ATOM 579 C CA . ASN A 1 73 ? 7.192 -3.372 9.224 1.00 88.75 73 ASN A CA 1
ATOM 580 C C . ASN A 1 73 ? 6.377 -4.580 8.737 1.00 88.75 73 ASN A C 1
ATOM 582 O O . ASN A 1 73 ? 6.903 -5.684 8.597 1.00 88.75 73 ASN A O 1
ATOM 586 N N . ARG A 1 74 ? 5.082 -4.385 8.454 1.00 91.00 74 ARG A N 1
ATOM 587 C CA . ARG A 1 74 ? 4.212 -5.461 7.948 1.00 91.00 74 ARG A CA 1
ATOM 588 C C . ARG A 1 74 ? 4.345 -5.553 6.433 1.00 91.00 74 ARG A C 1
ATOM 590 O O . ARG A 1 74 ? 4.064 -4.576 5.746 1.00 91.00 74 ARG A O 1
ATOM 597 N N . LEU A 1 75 ? 4.754 -6.708 5.916 1.00 92.12 75 LEU A N 1
ATOM 598 C CA . LEU A 1 75 ? 4.727 -6.989 4.481 1.00 92.12 75 LEU A CA 1
ATOM 599 C C . LEU A 1 75 ? 3.270 -7.121 4.014 1.00 92.12 75 LEU A C 1
ATOM 601 O O . LEU A 1 75 ? 2.514 -7.884 4.602 1.00 92.12 75 LEU A O 1
ATOM 605 N N . LEU A 1 76 ? 2.897 -6.375 2.978 1.00 92.81 76 LEU A N 1
ATOM 606 C CA . LEU A 1 76 ? 1.563 -6.383 2.374 1.00 92.81 76 LEU A CA 1
ATOM 607 C C . LEU A 1 76 ? 1.530 -7.225 1.098 1.00 92.81 76 LEU A C 1
ATOM 609 O O . LEU A 1 76 ? 0.607 -8.004 0.903 1.00 92.81 76 LEU A O 1
ATOM 613 N N . ASP A 1 77 ? 2.534 -7.065 0.231 1.00 93.12 77 ASP A N 1
ATOM 614 C CA . ASP A 1 77 ? 2.574 -7.748 -1.064 1.00 93.12 77 ASP A CA 1
ATOM 615 C C . ASP A 1 77 ? 4.011 -7.851 -1.606 1.00 93.12 77 ASP A C 1
ATOM 617 O O . ASP A 1 77 ? 4.872 -7.025 -1.282 1.00 93.12 77 ASP A O 1
ATOM 621 N N . VAL A 1 78 ? 4.273 -8.853 -2.449 1.00 91.62 78 VAL A N 1
ATOM 622 C CA . VAL A 1 78 ? 5.559 -9.072 -3.128 1.00 91.62 78 VAL A CA 1
ATOM 623 C C . VAL A 1 78 ? 5.312 -9.389 -4.591 1.00 91.62 78 VAL A C 1
ATOM 625 O O . VAL A 1 78 ? 4.583 -10.319 -4.929 1.00 91.62 78 VAL A O 1
ATOM 628 N N . ARG A 1 79 ? 6.000 -8.672 -5.479 1.00 88.88 79 ARG A N 1
ATOM 629 C CA . ARG A 1 79 ? 5.848 -8.848 -6.920 1.00 88.88 79 ARG A CA 1
ATOM 630 C C . ARG A 1 79 ? 7.190 -8.950 -7.616 1.00 88.88 79 ARG A C 1
ATOM 632 O O . ARG A 1 79 ? 8.058 -8.095 -7.456 1.00 88.88 79 ARG A O 1
ATOM 639 N N . ARG A 1 80 ? 7.337 -9.993 -8.434 1.00 87.69 80 ARG A N 1
ATOM 640 C CA . ARG A 1 80 ? 8.448 -10.134 -9.376 1.00 87.69 80 ARG A CA 1
ATOM 641 C C . ARG A 1 80 ? 8.009 -9.686 -10.754 1.00 87.69 80 ARG A C 1
ATOM 643 O O . ARG A 1 80 ? 6.977 -10.118 -11.254 1.00 87.69 80 ARG A O 1
ATOM 650 N N . MET A 1 81 ? 8.806 -8.832 -11.368 1.00 85.50 81 MET A N 1
ATOM 651 C CA . MET A 1 81 ? 8.463 -8.178 -12.624 1.00 85.50 81 MET A CA 1
ATOM 652 C C . MET A 1 81 ? 9.707 -7.952 -13.458 1.00 85.50 81 MET A C 1
ATOM 654 O O . MET A 1 81 ? 10.807 -7.870 -12.921 1.00 85.50 81 MET A O 1
ATOM 658 N N . THR A 1 82 ? 9.572 -7.838 -14.775 1.00 82.88 82 THR A N 1
ATOM 659 C CA . THR A 1 82 ? 10.769 -7.667 -15.598 1.00 82.88 82 THR A CA 1
ATOM 660 C C . THR A 1 82 ? 11.347 -6.264 -15.447 1.00 82.88 82 THR A C 1
ATOM 662 O O . THR A 1 82 ? 10.607 -5.285 -15.448 1.00 82.88 82 THR A O 1
ATOM 665 N N . TYR A 1 83 ? 12.670 -6.121 -15.352 1.00 76.88 83 TYR A N 1
ATOM 666 C CA . TYR A 1 83 ? 13.328 -4.816 -15.198 1.00 76.88 83 TYR A CA 1
ATOM 667 C C . TYR A 1 83 ? 13.047 -3.874 -16.383 1.00 76.88 83 TYR A C 1
ATOM 669 O O . TYR A 1 83 ? 12.875 -2.671 -16.203 1.00 76.88 83 TYR A O 1
ATOM 677 N N . ASN A 1 84 ? 12.850 -4.424 -17.583 1.00 75.94 84 ASN A N 1
ATOM 678 C CA . ASN A 1 84 ? 12.652 -3.652 -18.814 1.00 75.94 84 ASN A CA 1
ATOM 679 C C . ASN A 1 84 ? 11.183 -3.384 -19.192 1.00 75.94 84 ASN A C 1
ATOM 681 O O . ASN A 1 84 ? 10.949 -2.698 -20.188 1.00 75.94 84 ASN A O 1
ATOM 685 N N . SER A 1 85 ? 10.198 -3.895 -18.439 1.00 79.88 85 SER A N 1
ATOM 686 C CA . SER A 1 85 ? 8.779 -3.607 -18.708 1.00 79.88 85 SER A CA 1
ATOM 687 C C . SER A 1 85 ? 8.400 -2.143 -18.463 1.00 79.88 85 SER A C 1
ATOM 689 O O . SER A 1 85 ? 9.048 -1.431 -17.694 1.00 79.88 85 SER A O 1
ATOM 691 N N . VAL A 1 86 ? 7.307 -1.715 -19.086 1.00 85.56 86 VAL A N 1
ATOM 692 C CA . VAL A 1 86 ? 6.614 -0.452 -18.809 1.00 85.56 86 VAL A CA 1
ATOM 693 C C . VAL A 1 86 ? 5.149 -0.791 -18.607 1.00 85.56 86 VAL A C 1
ATOM 695 O O . VAL A 1 86 ? 4.611 -1.594 -19.369 1.00 85.56 86 VAL A O 1
ATOM 698 N N . GLY A 1 87 ? 4.510 -0.196 -17.608 1.00 87.69 87 GLY A N 1
ATOM 699 C CA . GLY A 1 87 ? 3.092 -0.428 -17.366 1.00 87.69 87 GLY A CA 1
ATOM 700 C C . GLY A 1 87 ? 2.686 -0.261 -15.913 1.00 87.69 87 GLY A C 1
ATOM 701 O O . GLY A 1 87 ? 3.485 0.128 -15.062 1.00 87.69 87 GLY A O 1
ATOM 702 N N . TRP A 1 88 ? 1.414 -0.550 -15.660 1.00 90.69 88 TRP A N 1
ATOM 703 C CA . TRP A 1 88 ? 0.831 -0.545 -14.328 1.00 90.69 88 TRP A CA 1
ATOM 704 C C . TRP A 1 88 ? 1.127 -1.850 -13.602 1.00 90.69 88 TRP A C 1
ATOM 706 O O . TRP A 1 88 ? 0.878 -2.934 -14.123 1.00 90.69 88 TRP A O 1
ATOM 716 N N . GLU A 1 89 ? 1.587 -1.722 -12.368 1.00 89.75 89 GLU A N 1
ATOM 717 C CA . GLU A 1 89 ? 1.646 -2.808 -11.405 1.00 89.75 89 GLU A CA 1
ATOM 718 C C . GLU A 1 89 ? 0.631 -2.547 -10.301 1.00 89.75 89 GLU A C 1
ATOM 720 O O . GLU A 1 89 ? 0.505 -1.424 -9.808 1.00 89.75 89 GLU A O 1
ATOM 725 N N . VAL A 1 90 ? -0.090 -3.597 -9.921 1.00 91.94 90 VAL A N 1
ATOM 726 C CA . VAL A 1 90 ? -1.118 -3.545 -8.883 1.00 91.94 90 VAL A CA 1
ATOM 727 C C . VAL A 1 90 ? -0.656 -4.389 -7.707 1.00 91.94 90 VAL A C 1
ATOM 729 O O . VAL A 1 90 ? -0.233 -5.534 -7.897 1.00 91.94 90 VAL A O 1
ATOM 732 N N . PHE A 1 91 ? -0.750 -3.803 -6.518 1.00 92.12 91 PHE A N 1
ATOM 733 C CA . PHE A 1 91 ? -0.438 -4.430 -5.242 1.00 92.12 91 PHE A CA 1
ATOM 734 C C . PHE A 1 91 ? -1.666 -4.413 -4.338 1.00 92.12 91 PHE A C 1
ATOM 736 O O . PHE A 1 91 ? -2.385 -3.410 -4.281 1.00 92.12 91 PHE A O 1
ATOM 743 N N . TYR A 1 92 ? -1.889 -5.495 -3.602 1.00 93.06 92 TYR A N 1
ATOM 744 C CA . TYR A 1 92 ? -3.035 -5.616 -2.706 1.00 93.06 92 TYR A CA 1
ATOM 745 C C . TYR A 1 92 ? -2.673 -5.134 -1.302 1.00 93.06 92 TYR A C 1
ATOM 747 O O . TYR A 1 92 ? -1.777 -5.657 -0.651 1.00 93.06 92 TYR A O 1
ATOM 755 N N . VAL A 1 93 ? -3.369 -4.098 -0.833 1.00 92.31 93 VAL A N 1
ATOM 756 C CA . VAL A 1 93 ? -2.997 -3.346 0.383 1.00 92.31 93 VAL A CA 1
ATOM 757 C C . VAL A 1 93 ? -4.169 -3.192 1.354 1.00 92.31 93 VAL A C 1
ATOM 759 O O . VAL A 1 93 ? -4.219 -2.250 2.145 1.00 92.31 93 VAL A O 1
ATOM 762 N N . LYS A 1 94 ? -5.127 -4.124 1.286 1.00 91.44 94 LYS A N 1
ATOM 763 C CA . LYS A 1 94 ? -6.367 -4.113 2.074 1.00 91.44 94 LYS A CA 1
ATOM 764 C C . LYS A 1 94 ? -6.118 -3.943 3.571 1.00 91.44 94 LYS A C 1
ATOM 766 O O . LYS A 1 94 ? -6.713 -3.055 4.168 1.00 91.44 94 LYS A O 1
ATOM 771 N N . GLU A 1 95 ? -5.222 -4.735 4.153 1.00 91.38 95 GLU A N 1
ATOM 772 C CA . GLU A 1 95 ? -4.955 -4.699 5.598 1.00 91.38 95 GLU A CA 1
ATOM 773 C C . GLU A 1 95 ? -4.484 -3.315 6.066 1.00 91.38 95 GLU A C 1
ATOM 775 O O . GLU A 1 95 ? -4.941 -2.802 7.085 1.00 91.38 95 GLU A O 1
ATOM 780 N N . ALA A 1 96 ? -3.617 -2.665 5.284 1.00 90.12 96 ALA A N 1
ATOM 781 C CA . ALA A 1 96 ? -3.159 -1.317 5.595 1.00 90.12 96 ALA A CA 1
ATOM 782 C C . ALA A 1 96 ? -4.286 -0.285 5.457 1.00 90.12 96 ALA A C 1
ATOM 784 O O . ALA A 1 96 ? -4.393 0.617 6.283 1.00 90.12 96 ALA A O 1
ATOM 785 N N . ALA A 1 97 ? -5.139 -0.427 4.439 1.00 88.38 97 ALA A N 1
ATOM 786 C CA . ALA A 1 97 ? -6.297 0.440 4.247 1.00 88.38 97 ALA A CA 1
ATOM 787 C C . ALA A 1 97 ? -7.282 0.342 5.423 1.00 88.38 97 ALA A C 1
ATOM 789 O O . ALA A 1 97 ? -7.735 1.366 5.928 1.00 88.38 97 ALA A O 1
ATOM 790 N N . GLU A 1 98 ? -7.573 -0.875 5.892 1.00 88.62 98 GLU A N 1
ATOM 791 C CA . GLU A 1 98 ? -8.429 -1.115 7.058 1.00 88.62 98 GLU A CA 1
ATOM 792 C C . GLU A 1 98 ? -7.848 -0.493 8.333 1.00 88.62 98 GLU A C 1
ATOM 794 O O . GLU A 1 98 ? -8.580 0.150 9.089 1.00 88.62 98 GLU A O 1
ATOM 799 N N . ASP A 1 99 ? -6.539 -0.633 8.556 1.00 89.19 99 ASP A N 1
ATOM 800 C CA . ASP A 1 99 ? -5.857 -0.021 9.699 1.00 89.19 99 ASP A CA 1
ATOM 801 C C . ASP A 1 99 ? -5.946 1.513 9.656 1.00 89.19 99 ASP A C 1
ATOM 803 O O . ASP A 1 99 ? -6.262 2.141 10.671 1.00 89.19 99 ASP A O 1
ATOM 807 N N . TRP A 1 100 ? -5.732 2.123 8.485 1.00 87.88 100 TRP A N 1
ATOM 808 C CA . TRP A 1 100 ? -5.801 3.579 8.316 1.00 87.88 100 TRP A CA 1
ATOM 809 C C . TRP A 1 100 ? -7.222 4.128 8.453 1.00 87.88 100 TRP A C 1
ATOM 811 O O . TRP A 1 100 ? -7.394 5.211 9.005 1.00 87.88 100 TRP A O 1
ATOM 821 N N . ILE A 1 101 ? -8.237 3.395 7.987 1.00 84.19 101 ILE A N 1
ATOM 822 C CA . ILE A 1 101 ? -9.647 3.782 8.151 1.00 84.19 101 ILE A CA 1
ATOM 823 C C . ILE A 1 101 ? -10.053 3.690 9.623 1.00 84.19 101 ILE A C 1
ATOM 825 O O . ILE A 1 101 ? -10.689 4.601 10.147 1.00 84.19 101 ILE A O 1
ATOM 829 N N . ARG A 1 102 ? -9.663 2.608 10.309 1.00 84.94 102 ARG A N 1
ATOM 830 C CA . ARG A 1 102 ? -9.982 2.391 11.727 1.00 84.94 102 ARG A CA 1
ATOM 831 C C . ARG A 1 102 ? -9.267 3.386 12.634 1.00 84.94 102 ARG A C 1
ATOM 833 O O . ARG A 1 102 ? -9.829 3.837 13.628 1.00 84.94 102 ARG A O 1
ATOM 840 N N . ASN A 1 103 ? -8.011 3.688 12.321 1.00 85.50 103 ASN A N 1
ATOM 841 C CA . ASN A 1 103 ? -7.198 4.638 13.058 1.00 85.50 103 ASN A CA 1
ATOM 842 C C . ASN A 1 103 ? -6.245 5.375 12.101 1.00 85.50 103 ASN A C 1
ATOM 844 O O . ASN A 1 103 ? -5.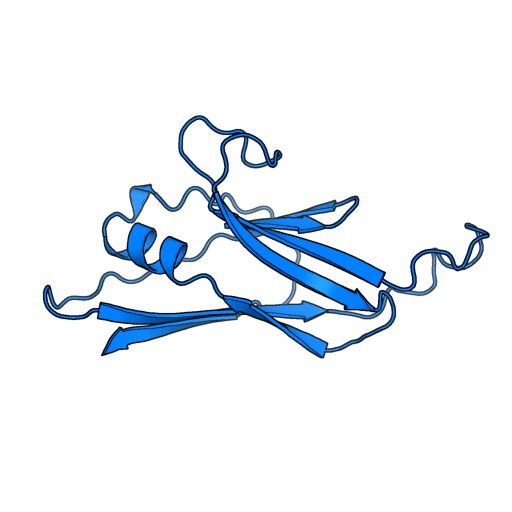150 4.870 11.821 1.00 85.50 103 ASN A O 1
ATOM 848 N N . PRO A 1 104 ? -6.594 6.603 11.676 1.00 81.25 104 PRO A N 1
ATOM 849 C CA . PRO A 1 104 ? -5.761 7.403 10.779 1.00 81.25 104 PRO A CA 1
ATOM 850 C C . PRO A 1 104 ? -4.330 7.638 11.283 1.00 81.25 104 PRO A C 1
ATOM 852 O O . PRO A 1 104 ? -3.419 7.810 10.476 1.00 81.25 104 PRO A O 1
ATOM 855 N N . ALA A 1 105 ? -4.090 7.582 12.600 1.00 81.94 105 ALA A N 1
ATOM 856 C CA . ALA A 1 105 ? -2.754 7.746 13.180 1.00 81.94 105 ALA A CA 1
ATOM 857 C C . ALA A 1 105 ? -1.789 6.588 12.853 1.00 81.94 105 ALA A C 1
ATOM 859 O O . ALA A 1 105 ? -0.579 6.731 13.013 1.00 81.94 105 ALA A O 1
ATOM 860 N N . THR A 1 106 ? -2.294 5.445 12.378 1.00 82.44 106 THR A N 1
ATOM 861 C CA . THR A 1 106 ? -1.463 4.313 11.922 1.00 82.44 106 THR A CA 1
ATOM 862 C C . THR A 1 106 ? -0.860 4.538 10.533 1.00 82.44 106 THR A C 1
ATOM 864 O O . THR A 1 106 ? -0.027 3.758 10.065 1.00 82.44 106 THR A O 1
ATOM 867 N N . ASN A 1 107 ? -1.243 5.621 9.857 1.00 82.81 107 ASN A N 1
ATOM 868 C CA . ASN A 1 107 ? -0.668 6.004 8.582 1.00 82.81 107 ASN A CA 1
ATOM 869 C C . ASN A 1 107 ? 0.627 6.798 8.785 1.00 82.81 107 ASN A C 1
ATOM 871 O O . ASN A 1 107 ? 0.638 8.021 8.872 1.00 82.81 107 ASN A O 1
ATOM 875 N N . LEU A 1 108 ? 1.746 6.080 8.864 1.00 74.50 108 LEU A N 1
ATOM 876 C CA . LEU A 1 108 ? 3.056 6.647 9.208 1.00 74.50 108 LEU A CA 1
ATOM 877 C C . LEU A 1 108 ? 3.907 7.062 7.992 1.00 74.50 108 LEU A C 1
ATOM 879 O O . LEU A 1 108 ? 5.136 7.121 8.072 1.00 74.50 108 LEU A O 1
ATOM 883 N N . GLY A 1 109 ? 3.300 7.300 6.827 1.00 63.31 109 GLY A N 1
ATOM 884 C CA . GLY A 1 109 ? 4.050 7.772 5.656 1.00 63.31 109 GLY A CA 1
ATOM 885 C C . GLY A 1 109 ? 4.539 9.218 5.829 1.00 63.31 109 GLY A C 1
ATOM 886 O O . GLY A 1 109 ? 3.806 10.072 6.309 1.00 63.31 109 GLY A O 1
ATOM 887 N N . GLN A 1 110 ? 5.773 9.514 5.408 1.00 42.62 110 GLN A N 1
ATOM 888 C CA . GLN A 1 110 ? 6.300 10.882 5.334 1.00 42.62 110 GLN A CA 1
ATOM 889 C C . GLN A 1 110 ? 6.774 11.156 3.903 1.00 42.62 110 GLN A C 1
ATOM 891 O O . GLN A 1 110 ? 7.508 10.349 3.326 1.00 42.62 110 GLN A O 1
ATOM 896 N N . THR A 1 111 ? 6.334 12.274 3.329 1.00 39.38 111 THR A N 1
ATOM 897 C CA . THR A 1 111 ? 6.595 12.647 1.934 1.00 39.38 111 THR A CA 1
ATOM 898 C C . THR A 1 111 ? 8.038 13.116 1.737 1.00 39.38 111 THR A C 1
ATOM 900 O O . THR A 1 111 ? 8.470 14.091 2.349 1.00 39.38 111 THR A O 1
ATOM 903 N N . ARG A 1 112 ? 8.762 12.495 0.800 1.00 30.78 112 ARG A N 1
ATOM 904 C CA . ARG A 1 112 ? 9.756 13.203 -0.019 1.00 30.78 112 ARG A CA 1
ATOM 905 C C . ARG A 1 112 ? 9.374 13.023 -1.482 1.00 30.78 112 ARG A C 1
ATOM 907 O O . ARG A 1 112 ? 9.519 11.949 -2.053 1.00 30.78 112 ARG A O 1
ATOM 914 N N . THR A 1 113 ? 8.798 14.086 -2.026 1.00 30.12 113 THR A N 1
ATOM 915 C CA . THR A 1 113 ? 8.316 14.228 -3.397 1.00 30.12 113 THR A CA 1
ATOM 916 C C . THR A 1 113 ? 9.450 14.019 -4.387 1.00 30.12 113 THR A C 1
ATOM 918 O O . THR A 1 113 ? 10.457 14.695 -4.246 1.00 30.12 113 THR A O 1
ATOM 921 N N . TYR A 1 114 ? 9.265 13.113 -5.351 1.00 31.84 114 TYR A N 1
ATOM 922 C CA . TYR A 1 114 ? 9.400 13.327 -6.802 1.00 31.84 114 TYR A CA 1
ATOM 923 C C . TYR A 1 114 ? 8.888 12.059 -7.495 1.00 31.84 114 TYR A C 1
ATOM 925 O O . TYR A 1 114 ? 9.681 11.171 -7.791 1.00 31.84 114 TYR A O 1
ATOM 933 N N . ALA A 1 115 ? 7.581 11.935 -7.733 1.00 34.38 115 ALA A N 1
ATOM 934 C CA . ALA A 1 115 ? 7.106 11.081 -8.818 1.00 34.38 115 ALA A CA 1
ATOM 935 C C . ALA A 1 115 ? 5.637 11.353 -9.183 1.00 34.38 115 ALA A C 1
ATOM 937 O O . ALA A 1 115 ? 4.808 11.631 -8.319 1.00 34.38 115 ALA A O 1
ATOM 938 N N . GLU A 1 116 ? 5.430 11.300 -10.500 1.00 35.28 116 GLU A N 1
ATOM 939 C CA . GLU A 1 116 ? 4.232 11.105 -11.335 1.00 35.28 116 GLU A CA 1
ATOM 940 C C . GLU A 1 116 ? 3.032 10.400 -10.653 1.00 35.28 116 GLU A C 1
ATOM 942 O O . GLU A 1 116 ? 3.209 9.713 -9.651 1.00 35.28 116 GLU A O 1
ATOM 947 N N . PRO A 1 117 ? 1.794 10.549 -11.166 1.00 43.12 117 PRO A N 1
ATOM 948 C CA . PRO A 1 117 ? 0.579 10.308 -10.389 1.00 43.12 117 PRO A CA 1
ATOM 949 C C . PRO A 1 117 ? 0.427 8.848 -9.938 1.00 43.12 117 PRO A C 1
ATOM 951 O O . PRO A 1 117 ? 0.242 7.935 -10.742 1.00 43.12 117 PRO A O 1
ATOM 954 N N . PHE A 1 118 ? 0.455 8.650 -8.621 1.00 48.59 118 PHE A N 1
ATOM 955 C CA . PHE A 1 118 ? 0.099 7.397 -7.961 1.00 48.59 118 PHE A CA 1
ATOM 956 C C . PHE A 1 118 ? -1.380 7.420 -7.591 1.00 48.59 118 PHE A C 1
ATOM 958 O O . PHE A 1 118 ? -1.858 8.398 -7.015 1.00 48.59 118 PHE A O 1
ATOM 965 N N . PHE A 1 119 ? -2.090 6.331 -7.878 1.00 49.38 119 PHE A N 1
ATOM 966 C CA . PHE A 1 119 ? -3.500 6.187 -7.531 1.00 49.38 119 PHE A CA 1
ATOM 967 C C . PHE A 1 119 ? -3.669 5.078 -6.490 1.00 49.38 119 PHE A C 1
ATOM 969 O O . PHE A 1 119 ? -3.194 3.954 -6.656 1.00 49.38 119 PHE A O 1
ATOM 976 N N . PHE A 1 120 ? -4.349 5.417 -5.398 1.00 44.91 120 PHE A N 1
ATOM 977 C CA . PHE A 1 120 ? -4.825 4.474 -4.393 1.00 44.91 120 PHE A CA 1
ATOM 978 C C . PHE A 1 120 ? -6.337 4.356 -4.548 1.00 44.91 120 PHE A C 1
ATOM 980 O O . PHE A 1 120 ? -7.033 5.374 -4.550 1.00 44.91 120 PHE A O 1
ATOM 987 N N . ARG A 1 121 ? -6.847 3.130 -4.697 1.00 54.00 121 ARG A N 1
ATOM 988 C CA . ARG A 1 121 ? -8.285 2.874 -4.807 1.00 54.00 121 ARG A CA 1
ATOM 989 C C . ARG A 1 121 ? -8.690 1.820 -3.786 1.00 54.00 121 ARG A C 1
ATOM 991 O O . ARG A 1 121 ? -8.224 0.686 -3.842 1.00 54.00 121 ARG A O 1
ATOM 998 N N . ALA A 1 122 ? -9.581 2.198 -2.877 1.00 49.62 122 ALA A N 1
ATOM 999 C CA . ALA A 1 122 ? -10.276 1.277 -1.987 1.00 49.62 122 ALA A CA 1
ATOM 1000 C C . ALA A 1 122 ? -11.7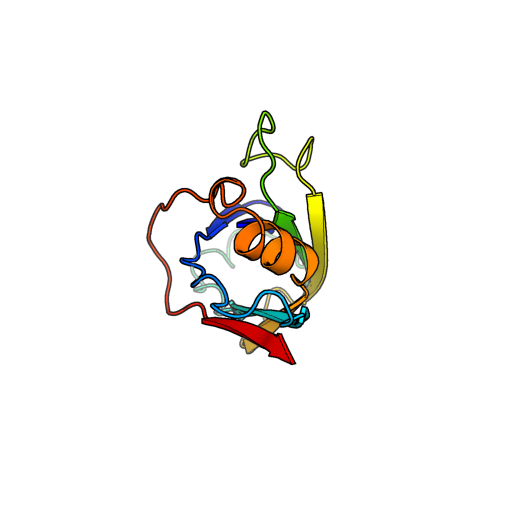37 1.156 -2.438 1.00 49.62 122 ALA A C 1
ATOM 1002 O O . ALA A 1 122 ? -12.361 2.158 -2.792 1.00 49.62 122 ALA A O 1
ATOM 1003 N N . ALA A 1 123 ? -12.257 -0.069 -2.463 1.00 59.53 123 ALA A N 1
ATOM 1004 C CA . ALA A 1 123 ? -13.668 -0.354 -2.673 1.00 59.53 123 ALA A CA 1
ATOM 1005 C C . ALA A 1 123 ? -14.283 -0.800 -1.341 1.00 59.53 123 ALA A C 1
ATOM 1007 O O . ALA A 1 123 ? -13.819 -1.769 -0.729 1.00 59.53 123 ALA A O 1
ATOM 1008 N N . CYS A 1 124 ? -15.319 -0.086 -0.913 1.00 48.28 124 CYS A N 1
ATOM 1009 C CA . CYS A 1 124 ? -16.115 -0.398 0.270 1.00 48.28 124 CYS A CA 1
ATOM 1010 C C . CYS A 1 124 ? -17.470 -0.967 -0.165 1.00 48.28 124 CYS A C 1
ATOM 1012 O O . CYS A 1 124 ? -17.945 -0.651 -1.261 1.00 48.28 124 CYS A O 1
ATOM 1014 N N . GLY A 1 125 ? -18.075 -1.799 0.678 1.00 47.31 125 GLY A N 1
ATOM 1015 C CA . GLY A 1 125 ? -19.421 -2.338 0.487 1.00 47.31 125 GLY A CA 1
ATOM 1016 C C . GLY A 1 125 ? -20.123 -2.601 1.805 1.00 47.31 125 GLY A C 1
ATOM 1017 O O . GLY A 1 125 ? -19.448 -2.521 2.862 1.00 47.31 125 GLY A O 1
#

Organism: Ixodes scapularis (NCBI:txid6945)

Secondary structure (DSSP, 8-state):
-EEEETTEEEE-----PPPS-TT--EEEEEEEEEEPPPPGGGTTS------SEEEEEEEE--TTS-TTSSTTSEEEEEEEEETT--EEEEEE-HHHHHHHHH-GGG---------S--EEEEEE-

Radius of gyration: 16.24 Å; chains: 1; bounding box: 50×26×38 Å

InterPro domains:
  IPR001111 TGF-beta, propeptide [PF00688] (9-109)

Foldseek 3Di:
DWKDKPPDIDFDFDDADADPDPPKAFPFKKWKDWDDFPDCPPVPPDPDPPPQKIKMWDWQDAPPDDSVDPPPTHTQAIDIDGNGDTGMDMGTRRVVSVVCNVPVVSRPTDDDDDDDDIDIDIDID

Sequence (125 aa):
MVLLVSESQLRFFFNVTPSDSAKEQVLQAEFHLFKLKPKHRFVDKLGDAKSHLLEVRVYQALPGASALKEEGNRLLDVRRMTYNSVGWEVFYVKEAAEDWIRNPATNLGQTRTYAEPFFFRAACG